Protein AF-A0A1Q7DGA4-F1 (afdb_monomer)

Secondary structure (DSSP, 8-state):
--HHHHHHHHHHGGG-----------GGGTPPPPSS--PPPP-EEE-TTS-EEEGGGGTTS----------

Radius of gyration: 22.62 Å; Cα contacts (8 Å, |Δi|>4): 22; chains: 1; bounding box: 33×47×64 Å

Structure (mmCIF, N/CA/C/O backbone):
data_AF-A0A1Q7DGA4-F1
#
_entry.id   AF-A0A1Q7DGA4-F1
#
loop_
_atom_site.group_PDB
_atom_site.id
_atom_site.type_symbol
_atom_site.label_atom_id
_atom_site.label_alt_id
_atom_site.label_comp_id
_atom_site.label_asym_id
_atom_site.label_entity_id
_atom_site.label_seq_id
_atom_site.pdbx_PDB_ins_code
_atom_site.Cartn_x
_atom_site.Cartn_y
_atom_site.Cartn_z
_atom_site.occupancy
_atom_site.B_iso_or_equiv
_atom_site.auth_seq_id
_atom_site.auth_comp_id
_atom_site.auth_asym_id
_atom_site.auth_atom_id
_atom_site.pdbx_PDB_model_num
ATOM 1 N N . MET 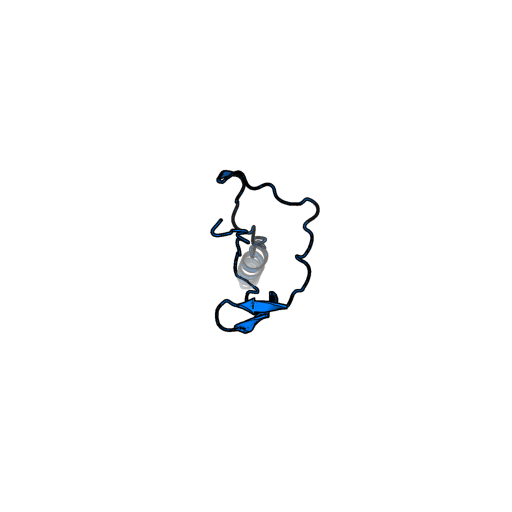A 1 1 ? 11.862 -29.682 -52.561 1.00 47.94 1 MET A N 1
ATOM 2 C CA . MET A 1 1 ? 11.125 -28.408 -52.401 1.00 47.94 1 MET A CA 1
ATOM 3 C C . MET A 1 1 ? 10.382 -28.284 -51.060 1.00 47.94 1 MET A C 1
ATOM 5 O O . MET A 1 1 ? 9.840 -27.226 -50.787 1.00 47.94 1 MET A O 1
ATOM 9 N N . ASN A 1 2 ? 10.416 -29.303 -50.184 1.00 36.03 2 ASN A N 1
ATOM 10 C CA . ASN A 1 2 ? 9.597 -29.339 -48.958 1.00 36.03 2 ASN A CA 1
ATOM 11 C C . ASN A 1 2 ? 10.404 -29.025 -47.678 1.00 36.03 2 ASN A C 1
ATOM 13 O O . ASN A 1 2 ? 9.822 -28.787 -46.628 1.00 36.03 2 ASN A O 1
ATOM 17 N N . ALA A 1 3 ? 11.741 -28.991 -47.766 1.00 45.72 3 ALA A N 1
ATOM 18 C CA . ALA A 1 3 ? 12.630 -28.696 -46.636 1.00 45.72 3 ALA A CA 1
ATOM 19 C C . ALA A 1 3 ? 12.774 -27.186 -46.353 1.00 45.72 3 ALA A C 1
ATOM 21 O O . ALA A 1 3 ? 12.991 -26.782 -45.216 1.00 45.72 3 ALA A O 1
ATOM 22 N N . VAL A 1 4 ? 12.600 -26.344 -47.379 1.00 52.12 4 VAL A N 1
ATOM 23 C CA . VAL A 1 4 ? 12.742 -24.879 -47.265 1.00 52.12 4 VAL A CA 1
ATOM 24 C C . VAL A 1 4 ? 11.539 -24.255 -46.541 1.00 52.12 4 VAL A C 1
ATOM 26 O O . VAL A 1 4 ? 11.692 -23.283 -45.809 1.00 52.12 4 VAL A O 1
ATOM 29 N N . ILE A 1 5 ? 10.356 -24.870 -46.666 1.00 54.16 5 ILE A N 1
ATOM 30 C CA . ILE A 1 5 ? 9.124 -24.441 -45.980 1.00 54.16 5 ILE A CA 1
ATOM 31 C C . ILE A 1 5 ? 9.193 -24.756 -44.473 1.00 54.16 5 ILE A C 1
ATOM 33 O O . ILE A 1 5 ? 8.740 -23.958 -43.656 1.00 54.16 5 ILE A O 1
ATOM 37 N N . GLY A 1 6 ? 9.818 -25.875 -44.086 1.00 44.44 6 GLY A N 1
ATOM 38 C CA . GLY A 1 6 ? 9.993 -26.247 -42.676 1.00 44.44 6 GLY A CA 1
ATOM 39 C C . GLY A 1 6 ? 10.937 -25.315 -41.908 1.00 44.44 6 GLY A C 1
ATOM 40 O O . GLY A 1 6 ? 10.701 -25.026 -40.737 1.00 44.44 6 GLY A O 1
ATOM 41 N N . LEU A 1 7 ? 11.968 -24.784 -42.575 1.00 53.44 7 LEU A N 1
ATOM 42 C CA . LEU A 1 7 ? 12.921 -23.855 -41.958 1.00 53.44 7 LEU A CA 1
ATOM 43 C C . LEU A 1 7 ? 12.311 -22.459 -41.725 1.00 53.44 7 LEU A C 1
ATOM 45 O O . LEU A 1 7 ? 12.646 -21.794 -40.747 1.00 53.44 7 LEU A O 1
ATOM 49 N N . ALA A 1 8 ? 11.375 -22.038 -42.581 1.00 52.12 8 ALA A N 1
ATOM 50 C CA . ALA A 1 8 ? 10.679 -20.759 -42.442 1.00 52.12 8 ALA A CA 1
ATOM 51 C C . ALA A 1 8 ? 9.738 -20.725 -41.222 1.00 52.12 8 ALA A C 1
ATOM 53 O O . ALA A 1 8 ? 9.649 -19.701 -40.552 1.00 52.12 8 ALA A O 1
ATOM 54 N N . LEU A 1 9 ? 9.090 -21.845 -40.880 1.00 51.41 9 LEU A N 1
ATOM 55 C CA . LEU A 1 9 ? 8.237 -21.955 -39.686 1.00 51.41 9 LEU A CA 1
ATOM 56 C C . LEU A 1 9 ? 9.045 -21.978 -38.380 1.00 51.41 9 LEU A C 1
ATOM 58 O O . LEU A 1 9 ? 8.633 -21.368 -37.396 1.00 51.41 9 LEU A O 1
ATOM 62 N N . ALA A 1 10 ? 10.224 -22.604 -38.380 1.00 50.78 10 ALA A N 1
ATOM 63 C CA . ALA A 1 10 ? 11.113 -22.610 -37.217 1.00 50.78 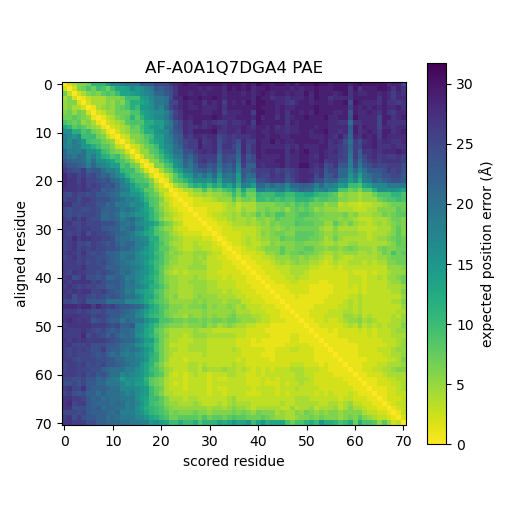10 ALA A CA 1
ATOM 64 C C . ALA A 1 10 ? 11.695 -21.216 -36.905 1.00 50.78 10 ALA A C 1
ATOM 66 O O . ALA A 1 10 ? 11.897 -20.879 -35.741 1.00 50.78 10 ALA A O 1
ATOM 67 N N . ALA A 1 11 ? 11.909 -20.380 -37.927 1.00 50.44 11 ALA A N 1
ATOM 68 C CA . ALA A 1 11 ? 12.420 -19.020 -37.756 1.00 50.44 11 ALA A CA 1
ATOM 69 C C . ALA A 1 11 ? 11.383 -18.044 -37.163 1.00 50.44 11 ALA A C 1
ATOM 71 O O . ALA A 1 11 ? 11.762 -17.079 -36.503 1.00 50.44 11 ALA A O 1
ATOM 72 N N . VAL A 1 12 ? 10.081 -18.301 -37.342 1.00 52.06 12 VAL A N 1
ATOM 73 C CA . VAL A 1 12 ? 9.002 -17.444 -36.812 1.00 52.06 12 VAL A CA 1
ATOM 74 C C . VAL A 1 12 ? 8.773 -17.664 -35.309 1.00 52.06 12 VAL A C 1
ATOM 76 O O . VAL A 1 12 ? 8.381 -16.736 -34.607 1.00 52.06 12 VAL A O 1
ATOM 79 N N . CYS A 1 13 ? 9.087 -18.849 -34.773 1.00 49.03 13 CYS A N 1
ATOM 80 C CA . CYS A 1 13 ? 8.897 -19.155 -33.349 1.00 49.03 13 CYS A CA 1
ATOM 81 C C . CYS A 1 13 ? 10.007 -18.622 -32.425 1.00 49.03 13 CYS A C 1
ATOM 83 O O . CYS A 1 13 ? 9.802 -18.563 -31.218 1.00 49.03 13 CYS A O 1
ATOM 85 N N . VAL A 1 14 ? 11.166 -18.218 -32.956 1.00 53.81 14 VAL A N 1
ATOM 86 C CA . VAL A 1 14 ? 12.300 -17.730 -32.139 1.00 53.81 14 VAL A CA 1
ATOM 87 C C . VAL A 1 14 ? 12.207 -16.222 -31.848 1.00 53.81 14 VAL A C 1
ATOM 89 O O . VAL A 1 14 ? 12.912 -15.710 -30.984 1.00 53.81 14 VAL A O 1
ATOM 92 N N . PHE A 1 15 ? 11.275 -15.511 -32.491 1.00 46.53 15 PHE A N 1
ATOM 93 C CA . PHE A 1 15 ? 11.011 -14.086 -32.256 1.00 46.53 15 PHE A CA 1
ATOM 94 C C . PHE A 1 15 ? 9.828 -13.814 -31.322 1.00 46.53 15 PHE A C 1
ATOM 96 O O . PHE A 1 15 ? 9.287 -12.708 -31.320 1.00 46.53 15 PHE A O 1
ATOM 103 N N . THR A 1 16 ? 9.443 -14.756 -30.456 1.00 53.16 16 THR A N 1
ATOM 104 C CA . THR A 1 16 ? 8.719 -14.365 -29.240 1.00 53.16 16 THR A CA 1
ATOM 105 C C . THR A 1 16 ? 9.725 -13.704 -28.310 1.00 53.16 16 THR A C 1
ATOM 107 O O . THR A 1 16 ? 10.209 -14.306 -27.353 1.00 53.16 16 THR A O 1
ATOM 110 N N . THR A 1 17 ? 10.097 -12.465 -28.637 1.00 55.44 17 THR A N 1
ATOM 111 C CA . THR A 1 17 ? 10.762 -11.565 -27.712 1.00 55.44 17 THR A CA 1
ATOM 112 C C . THR A 1 17 ? 9.962 -11.636 -26.428 1.00 55.44 17 THR A C 1
ATOM 114 O O . THR A 1 17 ? 8.787 -11.261 -26.403 1.00 55.44 17 THR A O 1
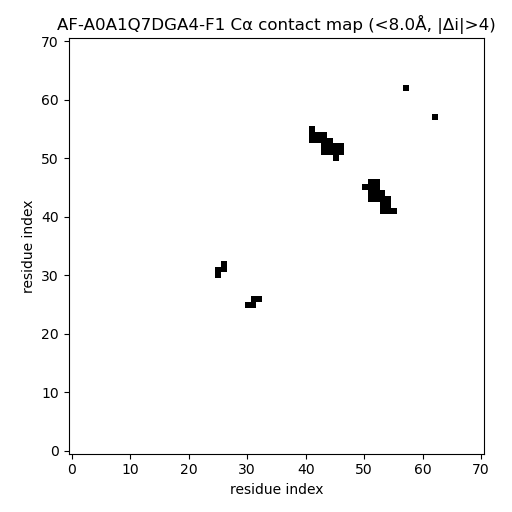ATOM 117 N N . THR A 1 18 ? 10.577 -12.157 -25.372 1.00 56.28 18 THR A N 1
ATOM 118 C CA . THR A 1 18 ? 10.149 -11.870 -24.017 1.00 56.28 18 THR A CA 1
ATOM 119 C C . THR A 1 18 ? 10.258 -10.359 -23.891 1.00 56.28 18 THR A C 1
ATOM 121 O O . THR A 1 18 ? 11.310 -9.826 -23.540 1.00 56.28 18 THR A O 1
ATOM 124 N N . ALA A 1 19 ? 9.191 -9.653 -24.262 1.00 49.78 19 ALA A N 1
ATOM 125 C CA . ALA A 1 19 ? 8.924 -8.339 -23.741 1.00 49.78 19 ALA A CA 1
ATOM 126 C C . ALA A 1 19 ? 8.819 -8.590 -22.242 1.00 49.78 19 ALA A C 1
ATOM 128 O O . ALA A 1 19 ? 7.777 -9.016 -21.742 1.00 49.78 19 ALA A O 1
ATOM 129 N N . GLY A 1 20 ? 9.959 -8.471 -21.552 1.00 52.97 20 GLY A N 1
ATOM 130 C CA . GLY A 1 20 ? 9.967 -8.341 -20.112 1.00 52.97 20 GLY A CA 1
ATOM 131 C C . GLY A 1 20 ? 8.922 -7.282 -19.852 1.00 52.97 20 GLY A C 1
ATOM 132 O O . GLY A 1 20 ? 8.989 -6.214 -20.462 1.00 52.97 20 GLY A O 1
ATOM 133 N N . ALA A 1 21 ? 7.885 -7.645 -19.102 1.00 56.47 21 ALA A N 1
ATOM 134 C CA . ALA A 1 21 ? 6.844 -6.717 -18.727 1.00 56.47 21 ALA A CA 1
ATOM 135 C C . ALA A 1 21 ? 7.530 -5.659 -17.865 1.00 56.47 21 ALA A C 1
ATOM 137 O O . ALA A 1 21 ? 7.591 -5.775 -16.644 1.00 56.47 21 ALA A O 1
ATOM 138 N N . ALA A 1 22 ? 8.146 -4.680 -18.526 1.00 62.62 22 ALA A N 1
ATOM 139 C CA . ALA A 1 22 ? 8.582 -3.459 -17.918 1.00 62.62 22 ALA A CA 1
ATOM 140 C C . ALA A 1 22 ? 7.291 -2.909 -17.333 1.00 62.62 22 ALA A C 1
ATOM 142 O O . ALA A 1 22 ? 6.338 -2.611 -18.060 1.00 62.62 22 ALA A O 1
ATOM 143 N N . GLY A 1 23 ? 7.215 -2.929 -16.003 1.00 69.94 23 GLY A N 1
ATOM 144 C CA . GLY A 1 23 ? 6.135 -2.258 -15.310 1.00 69.94 23 GLY A CA 1
ATOM 145 C C . GLY A 1 23 ? 6.083 -0.801 -15.772 1.00 69.94 23 GLY A C 1
ATOM 146 O O . GLY A 1 23 ? 7.031 -0.311 -16.393 1.00 69.94 23 GLY A O 1
ATOM 147 N N . PRO A 1 24 ? 4.984 -0.096 -15.496 1.00 76.75 24 PRO A N 1
ATOM 148 C CA . PRO A 1 24 ? 4.879 1.294 -15.905 1.00 76.75 24 PRO A CA 1
ATOM 149 C C . PRO A 1 24 ? 6.083 2.087 -15.380 1.00 76.75 24 PRO A C 1
ATOM 151 O O . PRO A 1 24 ? 6.485 1.918 -14.227 1.00 76.75 24 PRO A O 1
ATOM 154 N N . ASP A 1 25 ? 6.671 2.917 -16.238 1.00 84.69 25 ASP A N 1
ATOM 155 C CA . ASP A 1 25 ? 7.751 3.810 -15.836 1.00 84.69 25 ASP A CA 1
ATOM 156 C C . ASP A 1 25 ? 7.157 4.994 -15.062 1.00 84.69 25 ASP A C 1
ATOM 158 O O . ASP A 1 25 ? 6.414 5.816 -15.603 1.00 84.69 25 ASP A O 1
ATOM 162 N N . PHE A 1 26 ? 7.473 5.057 -13.770 1.00 86.25 26 PHE A N 1
ATOM 163 C CA . PHE A 1 26 ? 7.029 6.117 -12.870 1.00 86.25 26 PHE A CA 1
ATOM 164 C C . PHE A 1 26 ? 8.087 7.213 -12.666 1.00 86.25 26 PHE A C 1
ATOM 166 O O . PHE A 1 26 ? 7.835 8.170 -11.932 1.00 86.25 26 PHE A O 1
ATOM 173 N N . THR A 1 27 ? 9.261 7.123 -13.299 1.00 87.88 27 THR A N 1
ATOM 174 C CA . THR A 1 27 ? 10.346 8.102 -13.138 1.00 87.88 27 THR A CA 1
ATOM 175 C C . THR A 1 27 ? 9.941 9.483 -13.651 1.00 87.88 27 THR A C 1
ATOM 177 O O . THR A 1 27 ? 10.264 10.485 -13.017 1.00 87.88 27 THR A O 1
ATOM 180 N N . ALA A 1 28 ? 9.135 9.554 -14.717 1.00 88.81 28 ALA A N 1
ATOM 181 C CA . ALA A 1 28 ? 8.572 10.813 -15.218 1.00 88.81 28 ALA A CA 1
ATOM 182 C C . ALA A 1 28 ? 7.659 11.529 -14.199 1.00 88.81 28 ALA A C 1
ATOM 184 O O . ALA A 1 28 ? 7.491 12.744 -14.265 1.00 88.81 28 ALA A O 1
ATOM 185 N N . LEU A 1 29 ? 7.089 10.786 -13.244 1.00 89.12 29 LEU A N 1
ATOM 186 C CA . LEU A 1 29 ? 6.258 11.308 -12.155 1.00 89.12 29 LEU A CA 1
ATOM 187 C C . LEU A 1 29 ? 7.078 11.635 -10.891 1.00 89.12 29 LEU A C 1
ATOM 189 O O . LEU A 1 29 ? 6.507 12.027 -9.877 1.00 89.12 29 LEU A O 1
ATOM 193 N N . GLY A 1 30 ? 8.405 11.468 -10.930 1.00 91.00 30 GLY A N 1
ATOM 194 C CA . GLY A 1 30 ? 9.303 11.740 -9.807 1.00 91.00 30 GLY A CA 1
ATOM 195 C C . GLY A 1 30 ? 9.436 10.594 -8.798 1.00 91.00 30 GLY A C 1
ATOM 196 O O . GLY A 1 30 ? 10.072 10.776 -7.761 1.00 91.00 30 GLY A O 1
ATOM 197 N N . PHE A 1 31 ? 8.881 9.409 -9.075 1.00 89.19 31 PHE A N 1
ATOM 198 C CA . PHE A 1 31 ? 9.076 8.247 -8.207 1.00 89.19 31 PHE A CA 1
ATOM 199 C C . PHE A 1 31 ? 10.467 7.639 -8.404 1.00 89.19 31 PHE A C 1
ATOM 201 O O . PHE A 1 31 ? 10.982 7.552 -9.520 1.00 89.19 31 PHE A O 1
ATOM 208 N N . GLN A 1 32 ? 11.070 7.192 -7.305 1.00 88.75 32 GLN A N 1
ATOM 209 C CA . GLN A 1 32 ? 12.332 6.457 -7.309 1.00 88.75 32 GLN A CA 1
ATOM 210 C C . GLN A 1 32 ? 12.042 4.977 -7.075 1.00 88.75 32 GLN A C 1
ATOM 212 O O . GLN A 1 32 ? 11.434 4.609 -6.068 1.00 88.75 32 GLN A O 1
ATOM 217 N N . ALA A 1 33 ? 12.460 4.132 -8.016 1.00 85.44 33 ALA A N 1
ATOM 218 C CA . ALA A 1 33 ? 12.394 2.692 -7.835 1.00 85.44 33 ALA A CA 1
ATOM 219 C C . ALA A 1 33 ? 13.399 2.258 -6.761 1.00 85.44 33 ALA A C 1
ATOM 221 O O . ALA A 1 33 ? 14.508 2.787 -6.673 1.00 85.44 33 ALA A O 1
ATOM 222 N N . TYR A 1 34 ? 13.004 1.291 -5.939 1.00 86.38 34 TYR A N 1
ATOM 223 C CA . TYR A 1 34 ? 13.917 0.675 -4.986 1.00 86.38 34 TYR A CA 1
ATOM 224 C C . TYR A 1 34 ? 14.771 -0.371 -5.712 1.00 86.38 34 TYR A C 1
ATOM 226 O O . TYR A 1 34 ? 14.210 -1.289 -6.308 1.00 86.38 34 TYR A O 1
ATOM 234 N N . GLU A 1 35 ? 16.098 -0.234 -5.649 1.00 88.06 35 GLU A N 1
ATOM 235 C CA . GLU A 1 35 ? 17.055 -1.129 -6.310 1.00 88.06 35 GLU A CA 1
ATOM 236 C C . GLU A 1 35 ? 17.936 -1.841 -5.259 1.00 88.06 35 GLU A C 1
ATOM 238 O O . GLU A 1 35 ? 18.607 -1.162 -4.474 1.00 88.06 35 GLU A O 1
ATOM 243 N N . PRO A 1 36 ? 17.952 -3.188 -5.203 1.00 89.12 36 PRO A N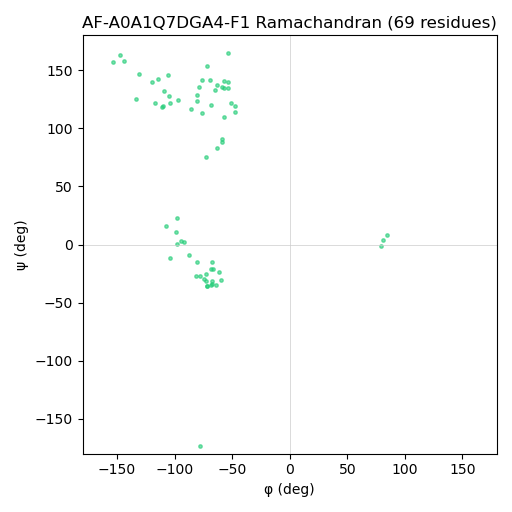 1
ATOM 244 C CA . PRO A 1 36 ? 17.153 -4.106 -6.017 1.00 89.12 36 PRO A CA 1
ATOM 245 C C . PRO A 1 36 ? 15.669 -4.095 -5.613 1.00 89.12 36 PRO A C 1
ATOM 247 O O . PRO A 1 36 ? 15.374 -3.860 -4.438 1.00 89.12 36 PRO A O 1
ATOM 250 N N . PRO A 1 37 ? 14.730 -4.420 -6.523 1.00 86.19 37 PRO A N 1
ATOM 251 C CA . PRO A 1 37 ? 13.306 -4.464 -6.210 1.00 86.19 37 PRO A CA 1
ATOM 252 C C . PRO A 1 37 ? 13.014 -5.311 -4.971 1.00 86.19 37 PRO A C 1
ATOM 254 O O . PRO A 1 37 ? 13.315 -6.505 -4.918 1.00 86.19 37 PRO A O 1
ATOM 257 N N . LYS A 1 38 ? 12.393 -4.692 -3.963 1.00 89.38 38 LYS A N 1
ATOM 258 C CA . LYS A 1 38 ? 11.998 -5.366 -2.726 1.00 89.38 38 LYS A CA 1
ATOM 259 C C . LYS A 1 38 ? 10.489 -5.594 -2.717 1.00 89.38 38 LYS A C 1
ATOM 261 O O . LYS A 1 38 ? 9.738 -4.630 -2.872 1.00 89.38 38 LYS A O 1
ATOM 266 N N . PRO A 1 39 ? 10.019 -6.832 -2.485 1.00 89.12 39 PRO A N 1
ATOM 267 C CA . PRO A 1 39 ? 8.601 -7.084 -2.289 1.00 89.12 39 PRO A CA 1
ATOM 268 C C . PRO A 1 39 ? 8.053 -6.255 -1.125 1.00 89.12 39 PRO A C 1
ATOM 270 O O . PRO A 1 39 ? 8.654 -6.208 -0.048 1.00 89.12 39 PRO A O 1
ATOM 273 N N . ALA A 1 40 ? 6.893 -5.635 -1.332 1.00 90.94 40 ALA A N 1
ATOM 274 C CA . ALA A 1 40 ? 6.167 -4.989 -0.250 1.00 90.94 4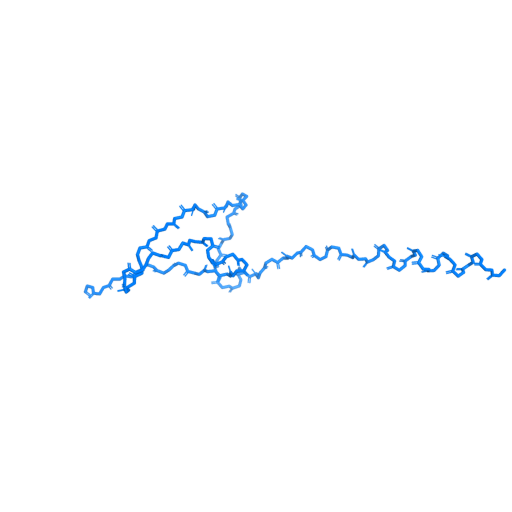0 ALA A CA 1
ATOM 275 C C . ALA A 1 40 ? 5.835 -6.024 0.850 1.00 90.94 40 ALA A C 1
ATOM 277 O O . ALA A 1 40 ? 5.408 -7.138 0.517 1.00 90.94 40 ALA A O 1
ATOM 278 N N . PRO A 1 41 ? 6.031 -5.696 2.142 1.00 93.00 41 PRO A N 1
ATOM 279 C CA . PRO A 1 41 ? 5.662 -6.582 3.239 1.00 93.00 41 PRO A CA 1
ATOM 280 C C . PRO A 1 41 ? 4.178 -6.941 3.185 1.00 93.00 41 PRO A C 1
ATOM 282 O O . PRO A 1 41 ? 3.338 -6.090 2.896 1.00 93.00 41 PRO A O 1
ATOM 285 N N . ALA A 1 42 ? 3.850 -8.194 3.491 1.00 95.12 42 ALA A N 1
ATOM 286 C CA . ALA A 1 42 ? 2.457 -8.588 3.630 1.00 95.12 42 ALA A CA 1
ATOM 287 C C . ALA A 1 42 ? 1.832 -7.863 4.830 1.00 95.12 42 ALA A C 1
ATOM 289 O O . ALA A 1 42 ? 2.405 -7.847 5.919 1.00 95.12 42 ALA A O 1
ATOM 290 N N . PHE A 1 43 ? 0.646 -7.291 4.631 1.00 95.00 43 PHE A N 1
ATOM 291 C CA . PHE A 1 43 ? -0.157 -6.724 5.705 1.00 95.00 43 PHE A CA 1
ATOM 292 C C . PHE A 1 43 ? -1.646 -6.950 5.450 1.00 95.00 43 PHE A C 1
ATOM 294 O O . PHE A 1 43 ? -2.089 -7.150 4.313 1.00 95.00 43 PHE A O 1
ATOM 301 N N . ALA A 1 44 ? -2.398 -6.903 6.544 1.00 97.12 44 ALA A N 1
ATOM 302 C CA . ALA A 1 44 ? -3.847 -6.899 6.562 1.00 97.12 44 ALA A CA 1
ATOM 303 C C . ALA A 1 44 ? -4.292 -5.801 7.529 1.00 97.12 44 ALA A C 1
ATOM 305 O O . ALA A 1 44 ? -3.842 -5.775 8.674 1.00 97.12 44 ALA A O 1
ATOM 306 N N . LEU A 1 45 ? -5.129 -4.883 7.057 1.00 94.50 45 LEU A N 1
ATOM 307 C CA . LEU A 1 45 ? -5.618 -3.748 7.837 1.00 94.50 45 LEU A CA 1
ATOM 308 C C . LEU A 1 45 ? -7.140 -3.654 7.693 1.00 94.50 45 LEU A C 1
ATOM 310 O O . LEU A 1 45 ? -7.658 -3.998 6.628 1.00 94.50 45 LEU A O 1
ATOM 314 N N . PRO A 1 46 ? -7.869 -3.217 8.732 1.00 96.25 46 PRO A N 1
ATOM 315 C CA . PRO A 1 46 ? -9.256 -2.819 8.552 1.00 96.25 46 PRO A CA 1
ATOM 316 C C . PRO A 1 46 ? -9.316 -1.610 7.611 1.00 96.25 46 PRO A C 1
ATOM 318 O O . PRO A 1 46 ? -8.498 -0.693 7.711 1.00 96.25 46 PRO A O 1
ATOM 321 N N . ASP A 1 47 ? -10.264 -1.626 6.684 1.00 93.00 47 ASP A N 1
ATOM 322 C CA . ASP A 1 47 ? -10.641 -0.447 5.916 1.00 93.00 47 ASP A CA 1
ATOM 323 C C . ASP A 1 47 ? -11.534 0.491 6.748 1.00 93.00 47 ASP A C 1
ATOM 325 O O . ASP A 1 47 ? -11.741 0.296 7.950 1.00 93.00 47 ASP A O 1
ATOM 329 N N . LEU A 1 48 ? -12.053 1.536 6.102 1.00 91.56 48 LEU A N 1
ATOM 330 C CA . LEU A 1 48 ? -12.905 2.535 6.751 1.00 91.56 48 LEU A CA 1
ATOM 331 C C . LEU A 1 48 ? -14.263 1.972 7.203 1.00 91.56 48 LEU A C 1
ATOM 333 O O . LEU A 1 48 ? -14.870 2.535 8.110 1.00 91.56 48 LEU A O 1
ATOM 337 N N . ASP A 1 49 ? -14.704 0.854 6.623 1.00 95.75 49 ASP A N 1
ATOM 338 C CA . ASP A 1 49 ? -15.940 0.150 6.977 1.00 95.75 49 ASP A CA 1
ATOM 339 C C . ASP A 1 49 ? -15.686 -0.986 7.993 1.00 95.75 49 ASP A C 1
ATOM 341 O O . ASP A 1 49 ? -16.600 -1.718 8.376 1.00 95.75 49 ASP A O 1
ATOM 345 N N . GLY A 1 50 ? -14.438 -1.150 8.451 1.00 95.88 50 GLY A N 1
ATOM 346 C CA . GLY A 1 50 ? -14.019 -2.181 9.401 1.00 95.88 50 GLY A CA 1
ATOM 347 C C . GLY A 1 50 ? -13.773 -3.559 8.778 1.00 95.88 50 GLY A C 1
ATOM 348 O O . GLY A 1 50 ? -13.457 -4.510 9.499 1.00 95.88 50 GLY A O 1
ATOM 349 N N . LYS A 1 51 ? -13.870 -3.702 7.453 1.00 97.31 51 LYS A N 1
ATOM 350 C CA . LYS A 1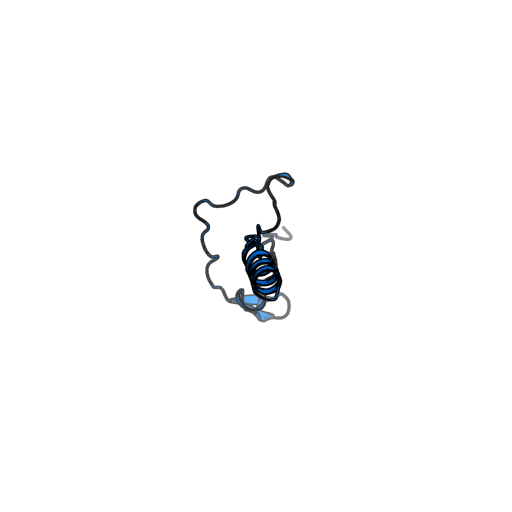 51 ? -13.566 -4.954 6.757 1.00 97.31 51 LYS A CA 1
ATOM 351 C C . LYS A 1 51 ? -12.055 -5.111 6.612 1.00 97.31 51 LYS A C 1
ATOM 353 O O . LYS A 1 51 ? -11.337 -4.197 6.219 1.00 97.31 51 LYS A O 1
ATOM 358 N N . THR A 1 52 ? -11.546 -6.310 6.886 1.00 97.62 52 THR A N 1
ATOM 359 C CA . THR A 1 52 ? -10.126 -6.609 6.673 1.00 97.62 52 THR A CA 1
ATOM 360 C C . THR A 1 52 ? -9.788 -6.626 5.182 1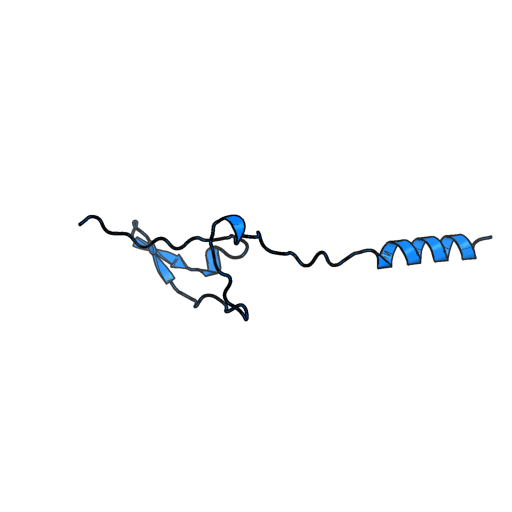.00 97.62 52 THR A C 1
ATOM 362 O O . THR A 1 52 ? -10.304 -7.451 4.429 1.00 97.62 52 THR A O 1
ATOM 365 N N . THR A 1 53 ? -8.869 -5.750 4.784 1.00 95.56 53 THR A N 1
ATOM 366 C CA . THR A 1 53 ? -8.297 -5.654 3.441 1.00 95.56 53 THR A CA 1
ATOM 367 C C . THR A 1 53 ? -6.845 -6.126 3.466 1.00 95.56 53 THR A C 1
ATOM 369 O O . THR A 1 53 ? -6.068 -5.723 4.337 1.00 95.56 53 THR A O 1
ATOM 372 N N . ARG A 1 54 ? -6.461 -6.995 2.523 1.00 96.62 54 ARG A N 1
ATOM 373 C CA . ARG A 1 54 ? -5.129 -7.615 2.472 1.00 96.62 54 ARG A CA 1
ATOM 374 C C . ARG A 1 54 ? -4.384 -7.141 1.230 1.00 96.62 54 ARG A C 1
ATOM 376 O O . ARG A 1 54 ? -4.963 -7.018 0.155 1.00 96.62 54 ARG A O 1
ATOM 383 N N . LEU A 1 55 ? -3.074 -6.921 1.346 1.00 95.94 55 LEU A N 1
ATOM 384 C CA . LEU A 1 55 ? -2.262 -6.471 0.205 1.00 95.94 55 LEU A CA 1
ATOM 385 C C . LEU A 1 55 ? -2.292 -7.465 -0.976 1.00 95.94 55 LEU A C 1
ATOM 387 O O . LEU A 1 55 ? -2.194 -7.067 -2.136 1.00 95.94 55 LEU A O 1
ATOM 391 N N . GLU A 1 56 ? -2.437 -8.761 -0.694 1.00 96.19 56 GLU A N 1
ATOM 392 C CA . GLU A 1 56 ? -2.484 -9.805 -1.724 1.00 96.19 56 GLU A CA 1
ATOM 393 C C . GLU A 1 56 ? -3.738 -9.766 -2.605 1.00 96.19 56 GLU A C 1
ATOM 395 O O . GLU A 1 56 ? -3.682 -10.228 -3.744 1.00 96.19 56 GLU A O 1
ATOM 400 N N . ASP A 1 57 ? -4.822 -9.147 -2.139 1.00 95.56 57 ASP A N 1
ATOM 401 C CA . ASP A 1 57 ? -6.062 -9.016 -2.912 1.00 95.56 57 ASP A CA 1
ATOM 402 C C . ASP A 1 57 ? -5.877 -8.086 -4.134 1.00 95.56 57 ASP A C 1
ATOM 404 O O . ASP A 1 57 ? -6.678 -8.092 -5.068 1.00 95.56 57 ASP A O 1
ATOM 408 N N . PHE A 1 58 ? -4.786 -7.307 -4.168 1.00 94.31 58 PHE A N 1
ATOM 409 C CA . PHE A 1 58 ? -4.465 -6.343 -5.225 1.00 94.31 58 PHE A CA 1
ATOM 410 C C . PHE A 1 58 ? -3.311 -6.772 -6.143 1.00 94.31 58 PHE A C 1
ATOM 412 O O . PHE A 1 58 ? -2.749 -5.944 -6.865 1.00 94.31 58 PHE A O 1
ATOM 419 N N . ARG A 1 59 ? -2.921 -8.051 -6.144 1.00 92.12 59 ARG A N 1
ATOM 420 C CA . ARG A 1 59 ? -1.873 -8.548 -7.053 1.00 92.12 59 ARG A CA 1
ATOM 421 C C . ARG A 1 59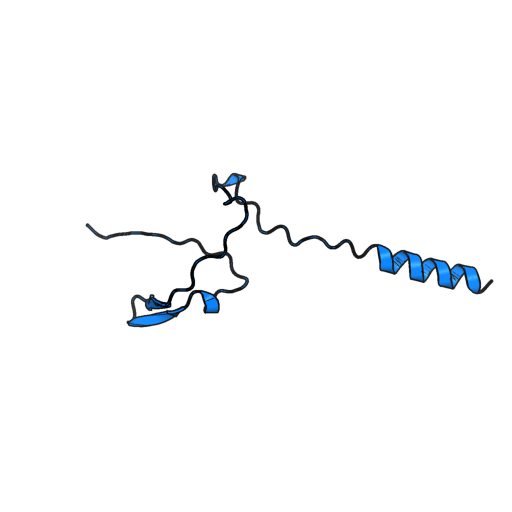 ? -2.197 -8.211 -8.514 1.00 92.12 59 ARG A C 1
ATOM 423 O O . ARG A 1 59 ? -3.340 -8.285 -8.954 1.00 92.12 59 ARG A O 1
ATOM 430 N N . GLY A 1 60 ? -1.167 -7.820 -9.265 1.00 89.88 60 GLY A N 1
ATOM 431 C CA . GLY A 1 60 ? -1.300 -7.393 -10.663 1.00 89.88 60 GLY A CA 1
ATOM 432 C C . GLY A 1 60 ? -1.801 -5.956 -10.850 1.00 89.88 60 GLY A C 1
ATOM 433 O O . GLY A 1 60 ? -1.885 -5.496 -11.985 1.00 89.88 60 GLY A O 1
ATOM 434 N N . LYS A 1 61 ? -2.104 -5.229 -9.768 1.00 90.56 61 LYS A N 1
ATOM 435 C CA . LYS A 1 61 ? -2.435 -3.801 -9.801 1.00 90.56 61 LYS A CA 1
ATOM 436 C C . LYS A 1 61 ? -1.263 -2.979 -9.271 1.00 90.56 61 LYS A C 1
ATOM 438 O O . LYS A 1 61 ? -0.559 -3.395 -8.353 1.00 90.56 61 LYS A O 1
ATOM 443 N N . VAL A 1 62 ? -1.088 -1.789 -9.835 1.00 90.50 62 VAL A N 1
ATOM 444 C CA . VAL A 1 62 ? -0.224 -0.754 -9.258 1.00 90.50 62 VAL A CA 1
ATOM 445 C C . VAL A 1 62 ? -1.011 -0.060 -8.152 1.00 90.50 62 VAL A C 1
ATOM 447 O O . VAL A 1 62 ? -2.140 0.369 -8.384 1.00 90.50 62 VAL A O 1
ATOM 450 N N . LEU A 1 63 ? -0.421 0.047 -6.963 1.00 90.88 63 LEU A N 1
ATOM 451 C CA . LEU A 1 63 ? -1.024 0.703 -5.807 1.00 90.88 63 LEU A CA 1
ATOM 452 C C . LEU A 1 63 ? -0.161 1.877 -5.345 1.00 90.88 63 LEU A C 1
ATOM 454 O O . LEU A 1 63 ? 1.061 1.758 -5.276 1.00 90.88 63 LEU A O 1
ATOM 458 N N . LEU A 1 64 ? -0.814 2.976 -4.969 1.00 91.12 64 LEU A N 1
ATOM 459 C CA . LEU A 1 64 ? -0.198 4.111 -4.288 1.00 91.12 64 LEU A CA 1
ATOM 460 C C . LEU A 1 64 ? -0.704 4.143 -2.846 1.00 91.12 64 LEU A C 1
ATOM 462 O O . LEU A 1 64 ? -1.904 4.276 -2.612 1.00 91.12 64 LEU A O 1
ATOM 466 N N . LEU A 1 65 ? 0.208 4.018 -1.882 1.00 90.31 65 LEU A N 1
ATOM 467 C CA . LEU A 1 65 ? -0.132 4.124 -0.468 1.00 90.31 65 LEU A CA 1
ATOM 468 C C . LEU A 1 65 ? -0.117 5.594 -0.047 1.00 90.31 65 LEU A C 1
ATOM 470 O O . LEU A 1 65 ? 0.924 6.246 -0.097 1.00 90.31 65 LEU A O 1
ATOM 474 N N . PHE A 1 66 ? -1.275 6.103 0.363 1.00 90.88 66 PHE A N 1
ATOM 475 C CA . PHE A 1 66 ? -1.450 7.493 0.761 1.00 90.88 66 PHE A CA 1
ATOM 476 C C . PHE A 1 66 ? -1.702 7.595 2.269 1.00 90.88 66 PHE A C 1
ATOM 478 O O . PHE A 1 66 ? -2.689 7.064 2.776 1.00 90.88 66 PHE A O 1
ATOM 485 N N . TYR A 1 67 ? -0.803 8.273 2.983 1.00 89.44 67 TYR A N 1
ATOM 486 C CA . TYR A 1 67 ? -0.922 8.540 4.418 1.00 89.44 67 TYR A CA 1
ATOM 487 C C . TYR A 1 67 ? -1.509 9.937 4.632 1.00 89.44 67 TYR A C 1
ATOM 489 O O . TYR A 1 67 ? -0.954 10.915 4.135 1.00 89.44 67 TYR A O 1
ATOM 497 N N . TRP A 1 68 ? -2.615 10.040 5.370 1.00 91.81 68 TRP A N 1
ATOM 498 C CA . TRP A 1 68 ? -3.326 11.303 5.586 1.00 91.81 68 TRP A CA 1
ATOM 499 C C . TRP A 1 68 ? -3.993 11.358 6.968 1.00 91.81 68 TRP A C 1
ATOM 501 O O . TRP A 1 68 ? -4.154 10.330 7.626 1.00 91.81 68 TRP A O 1
ATOM 511 N N . ALA A 1 69 ? -4.366 12.564 7.406 1.00 90.25 69 ALA A N 1
ATOM 512 C CA . ALA A 1 69 ? -5.075 12.828 8.660 1.00 90.25 69 ALA A CA 1
ATOM 513 C C . ALA A 1 69 ? -5.903 14.128 8.551 1.00 90.25 69 ALA A C 1
ATOM 515 O O . ALA A 1 69 ? -5.571 14.985 7.734 1.00 90.25 69 ALA A O 1
ATOM 516 N N . THR A 1 70 ? -6.943 14.287 9.382 1.00 91.81 70 THR A N 1
ATOM 517 C CA . THR A 1 70 ? -7.935 15.395 9.348 1.00 91.81 70 THR A CA 1
ATOM 518 C C . THR A 1 70 ? -7.692 16.536 10.344 1.00 91.81 70 THR A C 1
ATOM 520 O O . THR A 1 70 ? -8.616 17.306 10.587 1.00 91.81 70 THR A O 1
ATOM 523 N N . TRP A 1 71 ? -6.530 16.561 10.996 1.00 70.69 71 TRP A N 1
ATOM 524 C CA . TRP A 1 71 ? -6.121 17.572 11.980 1.00 70.69 71 TRP A CA 1
ATOM 525 C C . TRP A 1 71 ? -6.547 19.007 11.635 1.00 70.69 71 TRP A C 1
ATOM 527 O O . TRP A 1 71 ? -6.462 19.396 10.448 1.00 70.69 71 TRP A O 1
#

pLDDT: mean 78.31, std 18.99, range [36.03, 97.62]

Sequence (71 aa):
MNAVIGLALAAVCVFTTTAGAAGPDFTALGFQAYEPPKPAPAFALPDLDGKTTRLEDFRGKVLLLFYWATW

Nearest PDB structures (foldseek):
  6zjy-assembly1_5  TM=4.163E-01  e=8.317E+00  Thermus thermophilus
  4gcv-assembly3_E  TM=2.444E-01  e=4.832E+00  Pseudomonas aeruginosa PAO1

Foldsee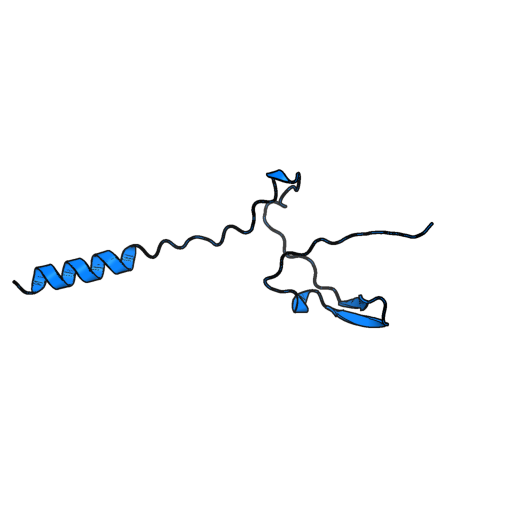k 3Di:
DPVVVVVVVVVVVVPPPPPVPPDDDCVVVVDDADPPHDDDDWDWDQDPVRDIDTPVVQPPDDDDDDDDDDD

Mean predicted aligned error: 12.67 Å

Solvent-accessible surface area (backbone atoms only — not comparable to full-atom values): 5149 Å² total; per-residue (Å²): 133,70,68,67,60,57,55,56,57,59,60,61,67,73,67,68,70,78,70,68,81,72,67,85,82,46,57,93,79,70,52,79,82,62,85,77,81,69,82,78,79,90,52,71,44,64,48,98,86,63,50,79,45,48,61,74,83,46,70,98,58,91,82,84,91,83,88,84,83,87,128